Protein AF-A0A7S3QDF4-F1 (afdb_monomer_lite)

pLDDT: mean 94.8, std 2.73, range [79.94, 98.0]

Foldseek 3Di:
DCQQLVLDDQVQWAAAVVQRQQTGNCSCQQPVLDQPQDPPQCDVSSVGSVCNCVDPLQDFAAAVVLRQLTGRCSCQQPVLAQPQGPPQQDVSSVGSVPSDDPVQWAAAVVGRVDTDNCSPSRPPNHGDPD

Secondary structure (DSSP, 8-state):
-TTGGGT--GGG-EEETTEEEEEES-GGGTTSSS---STTTTSGGGTTGGGGGGSGGG--EEETTEEEEEES-GGGTTSSS---STTTSSGGGTTGGGT--GGG-EEETTEEEEEES-GGGTTSSS----

Sequence (130 aa):
CSWDGGDCKESDRKPVDGYPSCIVHYPEFIGDFICNDWPPYNTEACSWDGGDCKDFYRKPVPVDGYPDCIVHYPEYIGDNFCDDYPPYNTEACSWDGGDCKESDRKPVDGYPSCMVHHPEVIGDNFCHDY

Structure (mmCIF, N/CA/C/O backbone):
data_AF-A0A7S3QDF4-F1
#
_entry.id   AF-A0A7S3QDF4-F1
#
loop_
_atom_site.group_PDB
_atom_site.id
_atom_site.type_symbol
_atom_site.label_atom_id
_atom_site.label_alt_id
_atom_site.label_comp_id
_atom_site.label_asym_id
_atom_site.label_entity_id
_atom_site.label_seq_id
_atom_site.pdbx_PDB_ins_code
_atom_site.Cartn_x
_atom_site.Cartn_y
_atom_site.Cartn_z
_atom_site.occupancy
_atom_site.B_iso_or_equiv
_atom_site.auth_seq_id
_atom_site.auth_comp_id
_atom_site.auth_asym_id
_atom_site.auth_atom_id
_atom_site.pdbx_PDB_model_num
ATOM 1 N N . CYS A 1 1 ? 0.136 13.981 3.082 1.00 92.19 1 CYS A N 1
ATOM 2 C CA . CYS A 1 1 ? 0.639 15.264 3.613 1.00 92.19 1 CYS A CA 1
ATOM 3 C C . CYS A 1 1 ? 1.858 15.719 2.814 1.00 92.19 1 CYS A C 1
ATOM 5 O O . CYS A 1 1 ? 2.968 15.421 3.209 1.00 92.19 1 CYS A O 1
ATOM 7 N N . SER A 1 2 ? 1.675 16.373 1.658 1.00 92.50 2 SER A N 1
ATOM 8 C CA . SER A 1 2 ? 2.787 16.704 0.734 1.00 92.50 2 SER A CA 1
ATOM 9 C C . SER A 1 2 ? 3.656 15.506 0.330 1.00 92.50 2 SER A C 1
ATOM 11 O O . SER A 1 2 ? 4.873 15.629 0.313 1.00 92.50 2 SER A O 1
ATOM 13 N N . TRP A 1 3 ? 3.019 14.381 -0.022 1.00 93.25 3 TRP A N 1
ATOM 14 C CA . TRP A 1 3 ? 3.706 13.127 -0.369 1.00 93.25 3 TRP A CA 1
ATOM 15 C C . TRP A 1 3 ? 4.599 12.643 0.771 1.00 93.25 3 TRP A C 1
ATOM 17 O O . TRP A 1 3 ? 5.820 12.728 0.698 1.00 93.25 3 TRP A O 1
ATOM 27 N N . ASP A 1 4 ? 3.940 12.222 1.848 1.00 94.50 4 ASP A N 1
ATOM 28 C CA . ASP A 1 4 ? 4.614 11.747 3.052 1.00 94.50 4 ASP A CA 1
ATOM 29 C C . ASP A 1 4 ? 5.642 12.731 3.646 1.00 94.50 4 ASP A C 1
ATOM 31 O O . ASP A 1 4 ? 6.841 12.498 3.677 1.00 94.50 4 ASP A O 1
ATOM 35 N N . GLY A 1 5 ? 5.208 13.950 3.968 1.00 94.75 5 GLY A N 1
ATOM 36 C CA . GLY A 1 5 ? 6.099 14.994 4.482 1.00 94.75 5 GLY A CA 1
ATOM 37 C C . GLY A 1 5 ? 7.138 15.505 3.474 1.00 94.75 5 GLY A C 1
ATOM 38 O O . GLY A 1 5 ? 7.865 16.447 3.789 1.00 94.75 5 GLY A O 1
ATOM 39 N N . GLY A 1 6 ? 7.146 14.974 2.248 1.00 94.50 6 GLY A N 1
ATOM 40 C CA . GLY A 1 6 ? 8.148 15.213 1.214 1.00 94.50 6 GLY A CA 1
ATOM 41 C C . GLY A 1 6 ? 9.083 14.024 0.974 1.00 94.50 6 GLY A C 1
ATOM 42 O O . GLY A 1 6 ? 10.018 14.166 0.175 1.00 94.50 6 GLY A O 1
ATOM 43 N N . ASP A 1 7 ? 8.848 12.884 1.621 1.00 95.94 7 ASP A N 1
ATOM 44 C CA . ASP A 1 7 ? 9.684 11.685 1.530 1.00 95.94 7 ASP A CA 1
ATOM 45 C C . ASP A 1 7 ? 9.365 10.850 0.287 1.00 95.94 7 ASP A C 1
ATOM 47 O O . ASP A 1 7 ? 10.265 10.284 -0.335 1.00 95.94 7 ASP A O 1
ATOM 51 N N . CYS A 1 8 ? 8.121 10.895 -0.192 1.00 95.06 8 CYS A N 1
ATOM 52 C CA . CYS A 1 8 ? 7.726 10.257 -1.442 1.00 95.06 8 CYS A CA 1
ATOM 53 C C . CYS A 1 8 ? 7.883 11.206 -2.636 1.00 95.06 8 CYS A C 1
ATOM 55 O O . CYS A 1 8 ? 6.944 11.891 -3.050 1.00 95.06 8 CYS A O 1
ATOM 57 N N . LYS A 1 9 ? 9.075 11.252 -3.242 1.00 94.88 9 LYS A N 1
ATOM 58 C CA . LYS A 1 9 ? 9.285 11.971 -4.512 1.00 94.88 9 LYS A CA 1
ATOM 59 C C . LYS A 1 9 ? 9.340 11.011 -5.691 1.00 94.88 9 LYS A C 1
ATOM 61 O O . LYS A 1 9 ? 10.111 10.059 -5.688 1.00 94.88 9 LYS A O 1
ATOM 66 N N . GLU A 1 10 ? 8.630 11.340 -6.768 1.00 92.50 10 GLU A N 1
ATOM 67 C CA . GLU A 1 10 ? 8.668 10.562 -8.018 1.00 92.50 10 GLU A CA 1
ATOM 68 C C . GLU A 1 10 ? 10.098 10.384 -8.564 1.00 92.50 10 GLU A C 1
ATOM 70 O O . GLU A 1 10 ? 10.426 9.349 -9.133 1.00 92.50 10 GLU A O 1
ATOM 75 N N . SER A 1 11 ? 10.978 11.372 -8.351 1.00 94.31 11 SER A N 1
ATOM 76 C CA . SER A 1 11 ? 12.393 11.304 -8.746 1.00 94.31 11 SER A CA 1
ATOM 77 C C . SER A 1 11 ? 13.198 10.227 -8.027 1.00 94.31 11 SER A C 1
ATOM 79 O O . SER A 1 11 ? 14.269 9.856 -8.507 1.00 94.31 11 SER A O 1
ATOM 81 N N . ASP A 1 12 ? 12.720 9.779 -6.869 1.00 95.12 12 ASP A N 1
ATOM 82 C CA . ASP A 1 12 ? 13.444 8.864 -5.994 1.00 95.12 12 ASP A CA 1
ATOM 83 C C . ASP A 1 12 ? 13.109 7.405 -6.340 1.00 95.12 12 ASP A C 1
ATOM 85 O O . ASP A 1 12 ? 13.855 6.500 -5.963 1.00 95.12 12 ASP A O 1
ATOM 89 N N . ARG A 1 13 ? 12.053 7.180 -7.137 1.0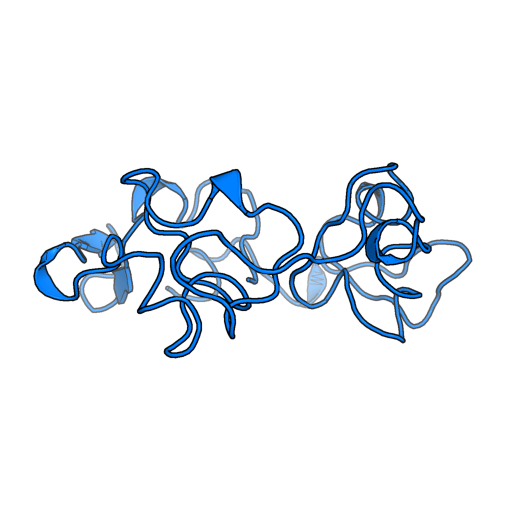0 95.50 13 ARG A N 1
ATOM 90 C CA . ARG A 1 13 ? 11.681 5.858 -7.638 1.00 95.50 13 ARG A CA 1
ATOM 91 C C . ARG A 1 13 ? 12.695 5.336 -8.648 1.00 95.50 13 ARG A C 1
ATOM 93 O O . ARG A 1 13 ? 13.201 6.070 -9.502 1.00 95.50 13 ARG A O 1
ATOM 100 N N . LYS A 1 14 ? 12.971 4.036 -8.587 1.00 96.62 14 LYS A N 1
ATOM 101 C CA . LYS A 1 14 ? 13.959 3.365 -9.437 1.00 96.62 14 LYS A CA 1
ATOM 102 C C . LYS A 1 14 ? 13.378 2.124 -10.103 1.00 96.62 14 LYS A C 1
ATOM 104 O O . LYS A 1 14 ? 12.535 1.455 -9.507 1.00 96.62 14 LYS A O 1
ATOM 109 N N . PRO A 1 15 ? 13.834 1.805 -11.329 1.00 97.06 15 PRO A N 1
ATOM 110 C CA . PRO A 1 15 ? 13.503 0.541 -11.957 1.00 97.06 15 PRO A CA 1
ATOM 111 C C . PRO A 1 15 ? 14.140 -0.618 -11.186 1.00 97.06 15 PRO A C 1
ATOM 113 O O . PRO A 1 15 ? 15.267 -0.499 -10.695 1.00 97.06 15 PRO A O 1
ATOM 116 N N . VAL A 1 16 ? 13.443 -1.747 -11.137 1.00 97.50 16 VAL A N 1
ATOM 117 C CA . VAL A 1 16 ? 13.931 -2.977 -10.505 1.00 97.50 16 VAL A CA 1
ATOM 118 C C . VAL A 1 16 ? 14.669 -3.840 -11.529 1.00 97.50 16 VAL A C 1
ATOM 120 O O . VAL A 1 16 ? 14.243 -3.961 -12.682 1.00 97.50 16 VAL A O 1
ATOM 123 N N . ASP A 1 17 ? 15.799 -4.434 -11.134 1.00 94.50 17 ASP A N 1
ATOM 124 C CA . ASP A 1 17 ? 16.548 -5.335 -12.015 1.00 94.50 17 ASP A CA 1
ATOM 125 C C . ASP A 1 17 ? 15.696 -6.564 -12.374 1.00 94.50 17 ASP A C 1
ATOM 127 O O . ASP A 1 17 ? 14.986 -7.116 -11.539 1.00 94.50 17 ASP A O 1
ATOM 131 N N . GLY A 1 18 ? 15.696 -6.957 -13.646 1.00 94.06 18 GLY A N 1
ATOM 132 C CA . GLY A 1 18 ? 14.781 -7.978 -14.173 1.00 94.06 18 GLY A CA 1
ATOM 133 C C . GLY A 1 18 ? 13.327 -7.523 -14.395 1.00 94.06 18 GLY A C 1
ATOM 134 O O . GLY A 1 18 ? 12.639 -8.139 -15.212 1.00 94.06 18 GLY A O 1
ATOM 135 N N . TYR A 1 19 ? 12.883 -6.409 -13.798 1.00 94.94 19 TYR A N 1
ATOM 136 C CA . TYR A 1 19 ? 11.541 -5.831 -13.978 1.00 94.94 19 TYR A CA 1
ATOM 137 C C . TYR A 1 19 ? 11.598 -4.328 -14.323 1.00 94.94 19 TYR A C 1
ATOM 139 O O . TYR A 1 19 ? 11.173 -3.492 -13.530 1.00 94.94 19 TYR A O 1
ATOM 147 N N . PRO A 1 20 ? 12.064 -3.923 -15.522 1.00 94.75 20 PRO A N 1
ATOM 148 C CA . PRO A 1 20 ? 12.299 -2.505 -15.833 1.00 94.75 20 PRO A CA 1
ATOM 149 C C . PRO A 1 20 ? 11.051 -1.606 -15.804 1.00 94.75 20 PRO A C 1
ATOM 151 O O . PRO A 1 20 ? 11.178 -0.385 -15.752 1.00 94.75 20 PRO A O 1
ATOM 154 N N . SER A 1 21 ? 9.854 -2.195 -15.890 1.00 96.12 21 SER 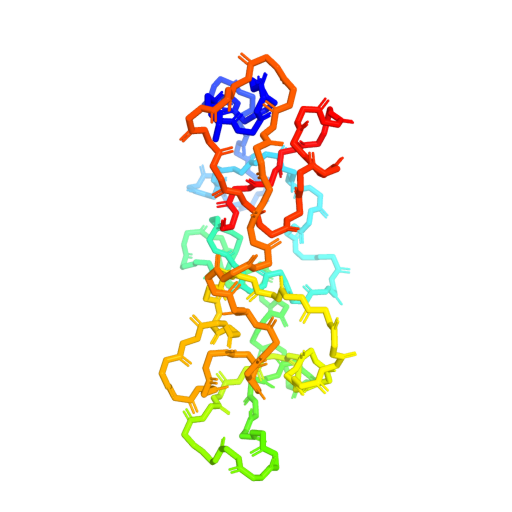A N 1
ATOM 155 C CA . SER A 1 21 ? 8.572 -1.488 -15.765 1.00 96.12 21 SER A CA 1
ATOM 156 C C . SER A 1 21 ? 8.085 -1.362 -14.319 1.00 96.12 21 SER A C 1
ATOM 158 O O . SER A 1 21 ? 7.163 -0.591 -14.069 1.00 96.12 21 SER A O 1
ATOM 160 N N . CYS A 1 22 ? 8.695 -2.087 -13.381 1.00 97.69 22 CYS A N 1
ATOM 161 C CA . CYS A 1 22 ? 8.491 -1.922 -11.951 1.00 97.69 22 CYS A CA 1
ATOM 162 C C . CYS A 1 22 ? 9.328 -0.738 -11.476 1.00 97.69 22 CYS A C 1
ATOM 164 O O . CYS A 1 22 ? 10.556 -0.815 -11.473 1.00 97.69 22 CYS A O 1
ATOM 166 N N . ILE A 1 23 ? 8.669 0.368 -11.138 1.00 97.12 23 ILE A N 1
ATOM 167 C CA . ILE A 1 23 ? 9.311 1.616 -10.721 1.00 97.12 23 ILE A CA 1
ATOM 168 C C . ILE A 1 23 ? 8.810 1.934 -9.314 1.00 97.12 23 ILE A C 1
ATOM 170 O O . ILE A 1 23 ? 7.650 2.302 -9.143 1.00 97.12 23 ILE A O 1
ATOM 174 N N . VAL A 1 24 ? 9.674 1.750 -8.316 1.00 96.69 24 VAL A N 1
ATOM 175 C CA . VAL A 1 24 ? 9.310 1.778 -6.888 1.00 96.69 24 VAL A CA 1
ATOM 176 C C . VAL A 1 24 ? 10.336 2.561 -6.070 1.00 96.69 24 VAL A C 1
ATOM 178 O O . VAL A 1 24 ? 11.445 2.807 -6.548 1.00 96.69 24 VAL A O 1
ATOM 181 N N . HIS A 1 25 ? 9.987 2.958 -4.845 1.00 96.94 25 HIS A N 1
ATOM 182 C CA . HIS A 1 25 ? 10.914 3.656 -3.945 1.00 96.94 25 HIS A CA 1
ATOM 183 C C . HIS A 1 25 ? 12.014 2.735 -3.398 1.00 96.94 25 HIS A C 1
ATOM 185 O O . HIS A 1 25 ? 13.170 3.155 -3.330 1.00 96.94 25 HIS A O 1
ATOM 191 N N . TYR A 1 26 ? 11.672 1.478 -3.105 1.00 96.62 26 TYR A N 1
ATOM 192 C CA . TYR A 1 26 ? 12.572 0.486 -2.510 1.00 96.62 26 TYR A CA 1
ATOM 193 C C . TYR A 1 26 ? 12.675 -0.773 -3.387 1.00 96.62 26 TYR A C 1
ATOM 195 O O . TYR A 1 26 ? 11.968 -1.751 -3.154 1.00 96.62 26 TYR A O 1
ATOM 203 N N . PRO A 1 27 ? 13.525 -0.784 -4.436 1.00 96.62 27 PRO A N 1
ATOM 204 C CA . PRO A 1 27 ? 13.712 -1.958 -5.297 1.00 96.62 27 PRO A CA 1
ATOM 205 C C . PRO A 1 27 ? 14.034 -3.257 -4.550 1.00 96.62 27 PRO A C 1
ATOM 207 O O . PRO A 1 27 ? 13.751 -4.335 -5.061 1.00 96.62 27 PRO A O 1
ATOM 210 N N . GLU A 1 28 ? 14.638 -3.151 -3.369 1.00 96.44 28 GLU A N 1
ATOM 211 C CA . GLU A 1 28 ? 14.987 -4.258 -2.483 1.00 96.44 28 GLU A CA 1
ATOM 212 C C . GLU A 1 28 ? 13.793 -5.020 -1.902 1.00 96.44 28 GLU A C 1
ATOM 214 O O . GLU A 1 28 ? 14.009 -6.132 -1.434 1.00 96.44 28 GLU A O 1
ATOM 219 N N . PHE A 1 29 ? 12.580 -4.461 -1.935 1.00 96.81 29 PHE A N 1
ATOM 220 C CA . PHE A 1 29 ? 11.372 -5.151 -1.464 1.00 96.81 29 PHE A CA 1
ATOM 221 C C . PHE A 1 29 ? 10.821 -6.129 -2.506 1.00 96.81 29 PHE A C 1
ATOM 223 O O . PHE A 1 29 ? 10.102 -7.050 -2.164 1.00 96.81 29 PHE A O 1
ATOM 230 N N . ILE A 1 30 ? 11.204 -5.990 -3.780 1.00 97.56 30 ILE A N 1
ATOM 231 C CA . ILE A 1 30 ? 10.740 -6.907 -4.824 1.00 97.56 30 ILE A CA 1
ATOM 232 C C . ILE A 1 30 ? 11.507 -8.230 -4.761 1.00 97.56 30 ILE A C 1
ATOM 234 O O . ILE A 1 30 ? 12.707 -8.270 -5.057 1.00 97.56 30 ILE A O 1
ATOM 238 N N . GLY A 1 31 ? 10.800 -9.334 -4.509 1.00 96.25 31 GLY A N 1
ATOM 239 C CA . GLY A 1 31 ? 11.413 -10.665 -4.464 1.00 96.25 31 GLY A CA 1
ATOM 240 C C . GLY A 1 31 ? 12.188 -10.927 -3.168 1.00 96.25 31 GLY A C 1
ATOM 241 O O . GLY A 1 31 ? 13.169 -11.681 -3.184 1.00 96.25 31 GLY A O 1
ATOM 242 N N . ASP A 1 32 ? 11.813 -10.265 -2.074 1.00 96.50 32 ASP A N 1
ATOM 243 C CA . ASP A 1 32 ? 12.444 -10.365 -0.757 1.00 96.50 32 ASP A CA 1
ATOM 244 C C . ASP A 1 32 ? 11.859 -11.486 0.123 1.00 96.50 32 ASP A C 1
ATOM 246 O O . ASP A 1 32 ? 12.259 -11.659 1.280 1.00 96.50 32 ASP A O 1
ATOM 250 N N . PHE A 1 33 ? 10.975 -12.310 -0.444 1.00 95.00 33 PHE A N 1
ATOM 251 C CA . PHE A 1 33 ? 10.181 -13.314 0.252 1.00 95.00 33 PHE A CA 1
ATOM 252 C C . PHE A 1 33 ? 9.237 -12.712 1.290 1.00 95.00 33 PHE A C 1
ATOM 254 O O . PHE A 1 33 ? 8.889 -13.397 2.247 1.00 95.00 33 PHE A O 1
ATOM 261 N N . ILE A 1 34 ? 8.808 -11.471 1.152 1.00 94.88 34 ILE A N 1
ATOM 262 C CA . ILE A 1 34 ? 7.688 -10.876 1.877 1.00 94.88 34 ILE A CA 1
ATOM 263 C C . ILE A 1 34 ? 6.676 -1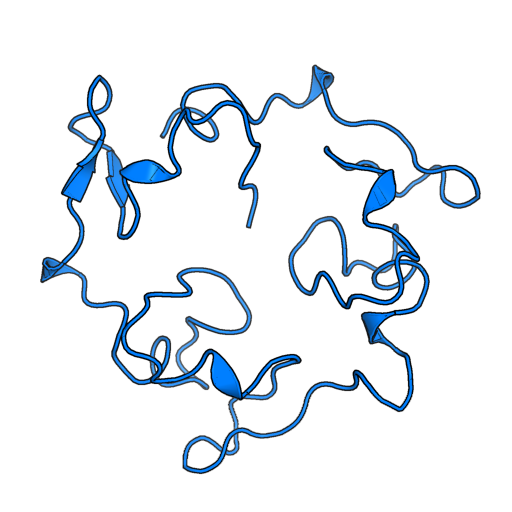0.487 0.809 1.00 94.88 34 ILE A C 1
ATOM 265 O O . ILE A 1 34 ? 7.050 -10.180 -0.304 1.00 94.88 34 ILE A O 1
ATOM 269 N N . CYS A 1 35 ? 5.381 -10.603 1.093 1.00 96.12 35 CYS A N 1
ATOM 270 C CA . CYS A 1 35 ? 4.391 -10.058 0.172 1.00 96.12 35 CYS A CA 1
ATOM 271 C C . CYS A 1 35 ? 4.119 -8.604 0.562 1.00 96.12 35 CYS A C 1
ATOM 273 O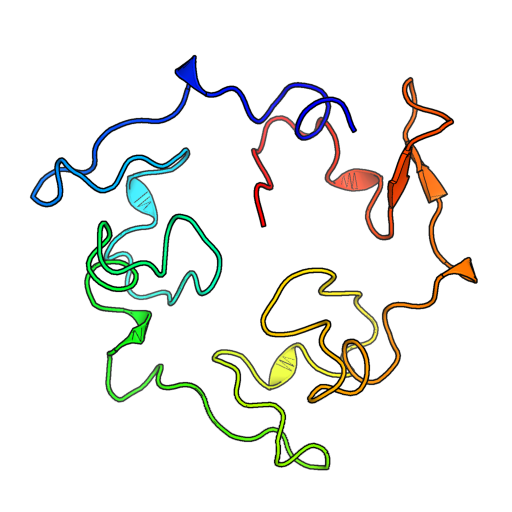 O . CYS A 1 35 ? 3.455 -8.356 1.565 1.00 96.12 35 CYS A O 1
ATOM 275 N N . ASN A 1 36 ? 4.650 -7.663 -0.205 1.00 95.31 36 ASN A N 1
ATOM 276 C CA . ASN A 1 36 ? 4.415 -6.230 -0.107 1.00 95.31 36 ASN A CA 1
ATOM 277 C C . ASN A 1 36 ? 3.144 -5.901 -0.895 1.00 95.31 36 ASN A C 1
ATOM 279 O O . ASN A 1 36 ? 3.200 -5.503 -2.059 1.00 95.31 36 ASN A O 1
ATOM 283 N N . ASP A 1 37 ? 1.979 -6.163 -0.301 1.00 94.06 37 ASP A N 1
ATOM 284 C CA . ASP A 1 37 ? 0.696 -6.272 -1.002 1.00 94.06 37 ASP A CA 1
ATOM 285 C C . ASP A 1 37 ? 0.040 -4.951 -1.432 1.00 94.06 37 ASP A C 1
ATOM 287 O O . ASP A 1 37 ? -1.056 -4.970 -2.002 1.00 94.06 37 ASP A O 1
ATOM 291 N N . TRP A 1 38 ? 0.736 -3.831 -1.264 1.00 93.00 38 TRP A N 1
ATOM 292 C CA . TRP A 1 38 ? 0.310 -2.504 -1.691 1.00 93.00 38 TRP A CA 1
ATOM 293 C C . TRP A 1 38 ? 0.933 -2.089 -3.041 1.00 93.00 38 TRP A C 1
ATOM 295 O O . TRP A 1 38 ? 2.006 -2.559 -3.442 1.00 93.00 38 TRP A O 1
ATOM 305 N N . PRO A 1 39 ? 0.277 -1.197 -3.807 1.00 91.69 39 PRO A N 1
ATOM 306 C CA . PRO A 1 39 ? 0.901 -0.547 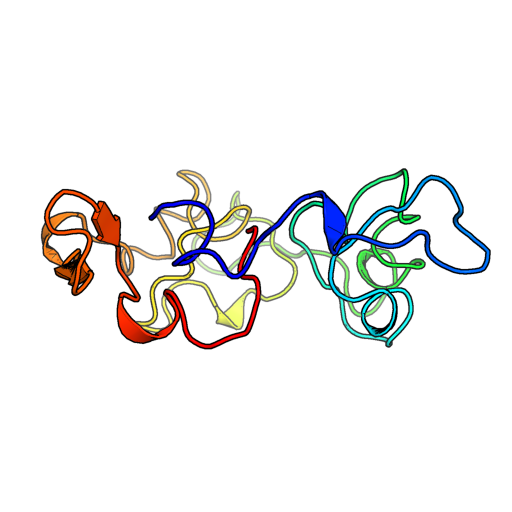-4.955 1.00 91.69 39 PRO A CA 1
ATOM 307 C C . PRO A 1 39 ? 2.077 0.345 -4.522 1.00 91.69 39 PRO A C 1
ATOM 309 O O . PRO A 1 39 ? 1.998 0.962 -3.471 1.00 91.69 39 PRO A O 1
ATOM 312 N N . PRO A 1 40 ? 3.128 0.503 -5.346 1.00 92.94 40 PRO A N 1
ATOM 313 C CA . PRO A 1 40 ? 3.334 -0.117 -6.658 1.00 92.94 40 PRO A CA 1
ATOM 314 C C . PRO A 1 40 ? 3.886 -1.559 -6.627 1.00 92.94 40 PRO A C 1
ATOM 316 O O . PRO A 1 40 ? 3.966 -2.180 -7.691 1.00 92.94 40 PRO A O 1
ATOM 319 N N . TYR A 1 41 ? 4.241 -2.098 -5.459 1.00 95.75 41 TYR A N 1
ATOM 320 C CA . TYR A 1 41 ? 4.978 -3.359 -5.287 1.00 95.75 41 TYR A CA 1
ATOM 321 C C . TYR A 1 41 ? 4.187 -4.596 -5.742 1.00 95.75 41 TYR A C 1
ATOM 323 O O . TYR A 1 41 ? 4.653 -5.370 -6.583 1.00 95.75 41 TYR A O 1
ATOM 331 N N . ASN A 1 42 ? 2.931 -4.738 -5.317 1.00 95.38 42 ASN A N 1
ATOM 332 C CA . ASN A 1 42 ? 2.072 -5.857 -5.721 1.00 95.38 42 ASN A CA 1
ATOM 333 C C . ASN A 1 42 ? 1.246 -5.556 -6.979 1.00 95.38 42 ASN A C 1
ATOM 335 O O . ASN A 1 42 ? 0.017 -5.626 -7.002 1.00 95.38 42 ASN A O 1
ATOM 339 N N . THR A 1 43 ? 1.932 -5.201 -8.063 1.00 95.75 43 THR A N 1
ATOM 340 C CA . THR A 1 43 ? 1.313 -4.955 -9.372 1.00 95.75 43 THR A CA 1
ATOM 341 C C . THR A 1 43 ? 1.879 -5.887 -10.437 1.00 95.75 43 THR A C 1
ATOM 343 O O . THR A 1 43 ? 2.958 -6.459 -10.281 1.00 95.75 43 THR A O 1
ATOM 346 N N . GLU A 1 44 ? 1.188 -6.027 -11.572 1.00 96.94 44 GLU A N 1
ATOM 347 C CA . GLU A 1 44 ? 1.693 -6.825 -12.698 1.00 96.94 44 GLU A CA 1
ATOM 348 C C . GLU A 1 44 ? 3.058 -6.329 -13.205 1.00 96.94 44 GLU A C 1
ATOM 350 O O . GLU A 1 44 ? 3.915 -7.146 -13.538 1.00 96.94 44 GLU A O 1
ATOM 355 N N . ALA A 1 45 ? 3.295 -5.011 -13.203 1.00 97.50 45 ALA A N 1
ATOM 356 C CA . ALA A 1 45 ? 4.573 -4.422 -13.608 1.00 97.50 45 ALA A CA 1
ATOM 357 C C . ALA A 1 45 ? 5.742 -4.882 -12.721 1.00 97.50 45 ALA A C 1
ATOM 359 O O . ALA A 1 45 ? 6.855 -5.064 -13.213 1.00 97.50 45 ALA A O 1
ATOM 360 N N . CYS A 1 46 ? 5.457 -5.121 -11.441 1.00 97.56 46 CYS A N 1
ATOM 361 C CA . CYS A 1 46 ? 6.373 -5.653 -10.437 1.00 97.56 46 CYS A CA 1
ATOM 362 C C . CYS A 1 46 ? 6.258 -7.171 -10.260 1.00 97.56 46 CYS A C 1
ATOM 364 O O . CYS A 1 46 ? 6.770 -7.730 -9.297 1.00 97.56 46 CYS A O 1
ATOM 366 N N . SER A 1 47 ? 5.608 -7.861 -11.203 1.00 97.00 47 SER A N 1
ATOM 367 C CA . SER A 1 47 ? 5.381 -9.308 -11.168 1.00 97.00 47 SER A CA 1
ATOM 368 C C . SER A 1 47 ? 4.726 -9.810 -9.879 1.00 97.00 47 SER A C 1
ATOM 370 O O . SER A 1 47 ? 4.929 -10.966 -9.512 1.00 97.00 47 SER A O 1
ATOM 372 N N . TRP A 1 48 ? 3.855 -8.994 -9.273 1.00 96.44 48 TRP A N 1
ATOM 373 C CA . TRP A 1 48 ? 3.181 -9.289 -8.003 1.00 96.44 48 TRP A CA 1
ATOM 374 C C . TRP A 1 48 ? 4.209 -9.499 -6.898 1.00 96.44 48 TRP A C 1
ATOM 376 O O . TRP A 1 48 ? 4.331 -10.593 -6.343 1.00 96.44 48 TRP A O 1
ATOM 386 N N . ASP A 1 49 ? 4.994 -8.444 -6.693 1.00 96.94 49 ASP A N 1
ATOM 387 C CA . ASP A 1 49 ? 6.101 -8.388 -5.755 1.00 96.94 49 ASP A CA 1
ATOM 388 C C . ASP A 1 49 ? 7.186 -9.446 -6.003 1.00 96.94 49 ASP A C 1
ATOM 390 O O . ASP A 1 49 ? 7.478 -10.305 -5.181 1.00 96.94 49 ASP A O 1
ATOM 394 N N . GLY A 1 50 ? 7.692 -9.506 -7.238 1.00 96.69 50 GLY A N 1
ATOM 395 C CA . GLY A 1 50 ? 8.681 -10.517 -7.633 1.00 96.69 50 GLY A CA 1
ATOM 396 C C . GLY A 1 50 ? 8.145 -11.956 -7.606 1.00 96.69 50 GLY A C 1
ATOM 397 O O . GLY A 1 50 ? 8.905 -12.900 -7.824 1.00 96.69 50 GLY A O 1
ATOM 398 N N . GLY A 1 51 ? 6.836 -12.125 -7.402 1.00 96.00 51 GLY A N 1
ATOM 399 C CA . GLY A 1 51 ? 6.156 -13.400 -7.221 1.00 96.00 51 GLY A CA 1
ATOM 400 C C . GLY A 1 51 ? 5.840 -13.739 -5.763 1.00 96.00 51 GLY A C 1
ATOM 401 O O . GLY A 1 51 ? 5.141 -14.730 -5.541 1.00 96.00 51 GLY A O 1
ATOM 402 N N . ASP A 1 52 ? 6.272 -12.940 -4.789 1.00 96.38 52 ASP A N 1
ATOM 403 C CA . ASP A 1 52 ? 6.119 -13.249 -3.365 1.00 96.38 52 ASP A CA 1
ATOM 404 C C . ASP A 1 52 ? 4.657 -13.233 -2.914 1.00 96.38 52 ASP A C 1
ATOM 406 O O . ASP A 1 52 ? 4.229 -14.122 -2.177 1.00 96.38 52 ASP A O 1
ATOM 410 N N . CYS A 1 53 ? 3.835 -12.340 -3.472 1.00 95.81 53 CYS A N 1
ATOM 411 C CA . CYS A 1 53 ? 2.384 -12.326 -3.250 1.00 95.81 53 CYS A CA 1
ATOM 412 C C . CYS A 1 53 ? 1.624 -13.433 -4.002 1.00 95.81 53 CYS A C 1
ATOM 414 O O . CYS A 1 53 ? 0.422 -13.635 -3.815 1.00 95.81 53 CYS A O 1
ATOM 416 N N . LYS A 1 54 ? 2.297 -14.182 -4.878 1.00 93.88 54 LYS A N 1
ATOM 417 C CA . LYS A 1 54 ? 1.727 -15.354 -5.562 1.00 93.88 54 LYS A CA 1
ATOM 418 C C . LYS A 1 54 ? 2.206 -16.677 -4.983 1.00 93.88 54 LYS A C 1
ATOM 420 O O . LYS A 1 54 ? 1.661 -17.722 -5.366 1.00 93.88 54 LYS A O 1
ATOM 425 N N . ASP A 1 55 ? 3.191 -16.644 -4.088 1.00 90.62 55 ASP A N 1
ATOM 426 C CA . ASP A 1 55 ? 3.714 -17.833 -3.435 1.00 90.62 55 ASP A CA 1
ATOM 427 C C . ASP A 1 55 ? 2.587 -18.574 -2.704 1.00 90.62 55 ASP A C 1
ATOM 429 O O . ASP A 1 55 ? 1.673 -17.981 -2.133 1.00 90.62 55 ASP A O 1
ATOM 433 N N . PHE A 1 56 ? 2.635 -19.905 -2.731 1.00 83.19 56 PHE A N 1
ATOM 434 C CA . PHE A 1 56 ? 1.624 -20.767 -2.129 1.00 83.19 56 PHE A CA 1
ATOM 435 C C . PHE A 1 56 ? 1.413 -20.468 -0.641 1.00 83.19 56 PHE A C 1
ATOM 437 O O . PHE A 1 56 ? 0.284 -20.564 -0.166 1.00 83.19 56 PHE A O 1
ATOM 444 N N . TYR A 1 57 ? 2.478 -20.083 0.064 1.00 85.62 57 TYR A N 1
ATOM 445 C CA . TYR A 1 57 ? 2.448 -19.767 1.491 1.00 85.62 57 TYR A CA 1
ATOM 446 C C . TYR A 1 57 ? 1.981 -18.341 1.810 1.00 85.62 57 TYR A C 1
ATOM 448 O O . TYR A 1 57 ? 1.714 -18.060 2.972 1.00 85.62 57 TYR A O 1
ATOM 456 N N . ARG A 1 58 ? 1.870 -17.462 0.806 1.00 89.12 58 ARG A N 1
ATOM 457 C CA . ARG A 1 58 ? 1.516 -16.040 0.957 1.00 89.12 58 ARG A CA 1
ATOM 458 C C . ARG A 1 58 ? 0.326 -15.642 0.097 1.00 89.12 58 ARG A C 1
ATOM 460 O O . ARG A 1 58 ? 0.215 -14.501 -0.327 1.00 89.12 58 ARG A O 1
ATOM 467 N N . LYS A 1 59 ? -0.570 -16.582 -0.198 1.00 91.88 59 LYS A N 1
ATOM 468 C CA . LYS A 1 59 ? -1.828 -16.256 -0.878 1.00 91.88 59 LYS A CA 1
ATOM 469 C C . LYS A 1 59 ? -2.750 -15.512 0.077 1.00 91.88 59 LYS A C 1
ATOM 471 O O . LYS A 1 59 ? -2.774 -15.869 1.253 1.00 91.88 59 LYS A O 1
ATOM 476 N N . PRO A 1 60 ? -3.553 -14.564 -0.423 1.00 94.62 60 PRO A N 1
ATOM 477 C CA . PRO A 1 60 ? -4.501 -13.893 0.430 1.00 94.62 60 PRO A CA 1
ATOM 478 C C . PRO A 1 60 ? -5.614 -14.871 0.824 1.00 94.62 60 PRO A C 1
ATOM 480 O O . PRO A 1 60 ? -6.012 -15.741 0.037 1.00 94.62 60 PRO A O 1
ATOM 483 N N . VAL A 1 61 ? -6.091 -14.753 2.057 1.00 95.19 61 VAL A N 1
ATOM 484 C CA . VAL A 1 61 ? -7.078 -15.656 2.659 1.00 95.19 61 VAL A CA 1
ATOM 485 C C . VAL A 1 61 ? -8.238 -14.858 3.254 1.00 95.19 61 VAL A C 1
ATOM 487 O O . VAL A 1 61 ? -8.061 -13.686 3.588 1.00 95.19 61 VAL A O 1
ATOM 490 N N . PRO A 1 62 ? -9.433 -15.464 3.380 1.00 96.81 62 PRO A N 1
ATOM 491 C CA . PRO A 1 62 ? -10.531 -14.840 4.101 1.00 96.81 62 PRO A CA 1
ATOM 492 C C . PRO A 1 62 ? -10.195 -14.668 5.581 1.00 96.81 62 PRO A C 1
ATOM 494 O O . PRO A 1 62 ? -9.663 -15.586 6.212 1.00 96.81 62 PRO A O 1
ATOM 497 N N . VAL A 1 63 ? -10.560 -13.517 6.133 1.00 97.06 63 VAL A N 1
ATOM 498 C CA . VAL A 1 63 ? -10.416 -13.218 7.560 1.00 97.06 63 VAL A CA 1
ATOM 499 C C . VAL A 1 63 ? -11.591 -13.807 8.340 1.00 97.06 63 VAL A C 1
ATOM 501 O O . VAL A 1 63 ? -12.746 -13.751 7.905 1.00 97.06 63 VAL A O 1
ATOM 504 N N . ASP A 1 64 ? -11.314 -14.399 9.504 1.00 93.94 64 ASP A N 1
ATOM 505 C CA . ASP A 1 64 ? -12.364 -14.975 10.346 1.00 93.94 64 ASP A CA 1
ATOM 506 C C . ASP A 1 64 ? -13.309 -13.870 10.848 1.00 93.94 64 ASP A C 1
ATOM 508 O O . ASP A 1 64 ? -12.874 -12.825 11.325 1.00 93.94 64 ASP A O 1
ATOM 512 N N . GLY A 1 65 ? -14.618 -14.065 10.684 1.00 93.75 65 GLY A N 1
ATOM 513 C CA . GLY A 1 65 ? -15.625 -13.023 10.932 1.00 93.75 65 GLY A CA 1
ATOM 514 C C . GLY A 1 65 ? -15.842 -12.016 9.789 1.00 93.75 65 GLY A C 1
ATOM 515 O O . GLY A 1 65 ? -16.901 -11.388 9.759 1.00 93.75 65 GLY A O 1
ATOM 516 N N . TYR A 1 66 ? -14.937 -11.937 8.806 1.00 94.69 66 TYR A N 1
ATOM 517 C CA . TYR A 1 66 ? -15.036 -11.066 7.625 1.00 94.69 66 TYR A CA 1
ATOM 518 C C . TYR A 1 66 ? -14.746 -11.860 6.335 1.00 94.69 66 TYR A C 1
ATOM 520 O O . TYR A 1 66 ? -13.707 -11.681 5.706 1.00 94.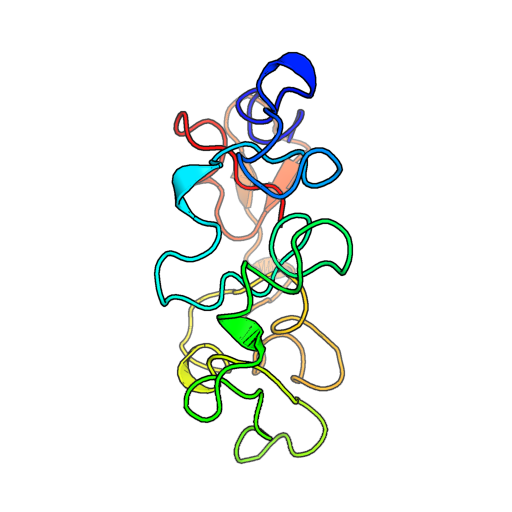69 66 TYR A O 1
ATOM 528 N N . PRO A 1 67 ? -15.642 -12.765 5.901 1.00 94.44 67 PRO A N 1
ATOM 529 C CA . PRO A 1 67 ? -15.350 -13.715 4.821 1.00 94.44 67 PRO A CA 1
ATOM 530 C C . PRO A 1 67 ? -15.101 -13.069 3.449 1.00 94.44 67 PRO A C 1
ATOM 532 O O . PRO A 1 67 ? -14.477 -13.698 2.596 1.00 94.44 67 PRO A O 1
ATOM 535 N N . ASP A 1 68 ? -15.584 -11.842 3.237 1.00 96.50 68 ASP A N 1
ATOM 536 C CA . ASP A 1 68 ? -15.348 -11.066 2.014 1.00 96.50 68 ASP A CA 1
ATOM 537 C C . ASP A 1 68 ? -14.039 -10.251 2.076 1.00 96.50 68 ASP A C 1
ATOM 539 O O . ASP A 1 68 ? -13.574 -9.748 1.053 1.00 96.50 68 ASP A O 1
ATOM 543 N N . CYS A 1 69 ? -13.421 -10.141 3.257 1.00 97.75 69 CYS A N 1
ATOM 544 C CA . CYS A 1 69 ? -12.098 -9.560 3.450 1.00 97.75 69 CYS A CA 1
ATOM 545 C C . CYS A 1 69 ? -11.036 -10.596 3.081 1.00 97.75 69 CYS A C 1
ATOM 547 O O . CYS A 1 69 ? -10.779 -11.527 3.843 1.00 97.75 69 CYS A O 1
ATOM 549 N N . ILE A 1 70 ? -10.450 -10.458 1.892 1.00 97.06 70 ILE A N 1
ATOM 550 C CA . ILE A 1 70 ? -9.425 -11.367 1.372 1.00 97.06 70 ILE A CA 1
ATOM 551 C C . ILE A 1 70 ? -8.087 -10.622 1.339 1.00 97.06 70 ILE A C 1
ATOM 553 O O . ILE A 1 70 ? -7.869 -9.799 0.451 1.00 97.06 70 ILE A O 1
ATOM 557 N N . VAL A 1 71 ? -7.201 -10.909 2.296 1.00 96.56 71 VAL A N 1
ATOM 558 C CA . VAL A 1 71 ? -5.939 -10.168 2.515 1.00 96.56 71 VAL A CA 1
ATOM 559 C C . VAL A 1 71 ? -4.754 -11.109 2.720 1.00 96.56 71 VAL A C 1
ATOM 561 O O . VAL A 1 71 ? -4.951 -12.287 3.030 1.00 96.56 71 VAL A O 1
ATOM 564 N N . HIS A 1 72 ? -3.527 -10.614 2.532 1.00 95.94 72 HIS A N 1
ATOM 565 C CA . HIS A 1 72 ? -2.305 -11.411 2.700 1.00 95.94 72 HIS A CA 1
ATOM 566 C C . HIS A 1 72 ? -1.924 -11.630 4.168 1.00 95.94 72 HIS A C 1
ATOM 568 O O . HIS A 1 72 ? -1.445 -12.718 4.492 1.00 95.94 72 HIS A O 1
ATOM 574 N N . TYR A 1 73 ? -2.209 -10.656 5.038 1.00 95.31 73 TYR A N 1
ATOM 575 C CA . TYR A 1 73 ? -1.933 -10.710 6.478 1.00 95.31 73 TYR A CA 1
ATOM 576 C C . TYR A 1 73 ? -3.221 -10.540 7.303 1.00 95.31 73 TYR A C 1
ATOM 578 O O . TYR A 1 73 ? -3.515 -9.450 7.787 1.00 95.31 73 TYR A O 1
ATOM 586 N N . PRO A 1 74 ? -4.045 -11.593 7.465 1.00 96.00 74 PRO A N 1
ATOM 587 C CA . PRO A 1 74 ? -5.281 -11.530 8.255 1.00 96.00 74 PRO A CA 1
ATOM 588 C C . PRO A 1 74 ? -5.103 -10.994 9.675 1.00 96.00 74 PRO A C 1
ATOM 590 O O . PRO A 1 74 ? -6.056 -10.486 10.254 1.00 96.00 74 PRO A O 1
ATOM 593 N N . GLU A 1 75 ? -3.906 -11.151 10.235 1.00 96.00 75 GLU A N 1
ATOM 594 C CA . GLU A 1 75 ? -3.517 -10.665 11.553 1.00 96.00 75 GLU A CA 1
ATOM 595 C C . GLU A 1 75 ? -3.536 -9.143 11.707 1.00 96.00 75 GLU A C 1
ATOM 597 O O . GLU A 1 75 ? -3.531 -8.701 12.849 1.00 96.00 75 GLU A O 1
ATOM 602 N N . TYR A 1 76 ? -3.569 -8.375 10.613 1.00 96.56 76 TYR A N 1
ATOM 603 C CA . TYR A 1 76 ? -3.679 -6.911 10.656 1.00 96.56 76 TYR A CA 1
ATOM 604 C C . TYR A 1 76 ? -5.123 -6.462 10.907 1.00 96.56 76 TYR A C 1
ATOM 606 O O . TYR A 1 76 ? -5.363 -5.438 11.521 1.00 96.56 76 TYR A O 1
ATOM 614 N N . ILE A 1 77 ? -6.114 -7.283 10.543 1.00 98.00 77 ILE A N 1
ATOM 615 C CA . ILE A 1 77 ? -7.518 -6.909 10.724 1.00 98.00 77 ILE A CA 1
ATOM 616 C C . ILE A 1 77 ? -7.943 -7.016 12.189 1.00 98.00 77 ILE A C 1
ATOM 618 O O . ILE A 1 77 ? -8.040 -8.120 12.741 1.00 98.00 77 ILE A O 1
ATOM 622 N N . GLY A 1 78 ? -8.341 -5.889 12.783 1.00 96.75 78 GLY A N 1
ATOM 623 C CA . GLY A 1 78 ? -8.865 -5.861 14.151 1.00 96.75 78 GLY A CA 1
ATOM 624 C C . GLY A 1 78 ? -7.772 -5.959 15.221 1.00 96.75 78 GLY A C 1
ATOM 625 O O . GLY A 1 78 ? -8.027 -6.481 16.316 1.00 96.75 78 GLY A O 1
ATOM 626 N N . ASP A 1 79 ? -6.547 -5.545 14.901 1.00 97.00 79 ASP A N 1
ATOM 627 C CA . ASP A 1 79 ? -5.377 -5.640 15.771 1.00 97.00 79 ASP A CA 1
ATOM 628 C C . ASP A 1 79 ? -5.188 -4.411 16.695 1.00 97.00 79 ASP A C 1
ATOM 630 O O . ASP A 1 79 ? -4.346 -4.429 17.602 1.00 97.00 79 ASP A O 1
ATOM 634 N N . ASN A 1 80 ? -6.082 -3.419 16.609 1.00 94.81 80 ASN A N 1
ATOM 635 C CA . ASN A 1 80 ? -6.056 -2.098 17.259 1.00 94.81 80 ASN A CA 1
ATOM 636 C C . ASN A 1 80 ? -5.002 -1.126 16.706 1.00 94.81 80 ASN A C 1
ATOM 638 O O . ASN A 1 80 ? -4.764 -0.072 17.314 1.00 94.81 80 ASN A O 1
ATOM 642 N N . PHE A 1 81 ? -4.367 -1.465 15.595 1.00 95.12 81 PHE A N 1
ATOM 643 C CA . PHE A 1 81 ? -3.645 -0.557 14.725 1.00 95.12 81 PHE A CA 1
ATOM 644 C C . PHE A 1 81 ? -4.557 -0.182 13.550 1.00 95.12 81 PHE A C 1
ATOM 646 O O . PHE A 1 81 ? -5.564 -0.832 13.336 1.00 95.12 81 PHE A O 1
ATOM 653 N N . CYS A 1 82 ? -4.301 0.941 12.878 1.00 96.31 82 CYS A N 1
ATOM 654 C CA . CYS A 1 82 ? -5.121 1.334 11.735 1.00 96.31 82 CYS A CA 1
ATOM 655 C C . CYS A 1 82 ? -4.319 1.156 10.448 1.00 96.31 82 CYS A C 1
ATOM 657 O O . CYS A 1 82 ? -3.561 2.036 10.039 1.00 96.31 82 CYS A O 1
ATOM 659 N N . ASP A 1 83 ? -4.526 0.030 9.781 1.00 95.75 83 ASP A N 1
ATOM 660 C CA . ASP A 1 83 ? -3.974 -0.283 8.470 1.00 95.75 83 ASP A CA 1
ATOM 661 C C . ASP A 1 83 ? -4.770 0.432 7.376 1.00 95.75 83 ASP A C 1
ATOM 663 O O . ASP A 1 83 ? -5.524 -0.173 6.616 1.00 95.75 83 ASP A O 1
ATOM 667 N N . ASP A 1 84 ? -4.620 1.760 7.297 1.00 93.31 84 ASP A N 1
ATOM 668 C CA . ASP A 1 84 ? -5.467 2.668 6.512 1.00 93.31 84 ASP A CA 1
ATOM 669 C C . ASP A 1 84 ? -5.361 2.567 4.977 1.00 93.31 84 ASP A C 1
ATOM 671 O O . ASP A 1 84 ? -5.912 3.414 4.264 1.00 93.31 84 ASP A O 1
ATOM 675 N N . TYR A 1 85 ? -4.769 1.491 4.468 1.00 92.50 85 TYR A N 1
ATOM 676 C CA . TYR A 1 85 ? -4.517 1.221 3.059 1.00 92.50 85 TYR A CA 1
ATOM 677 C C . TYR A 1 85 ? -5.237 -0.046 2.562 1.00 92.50 85 TYR A C 1
ATOM 679 O O . TYR A 1 85 ? -5.564 -0.957 3.330 1.00 92.50 85 TYR A O 1
ATOM 687 N N . PRO A 1 86 ? -5.536 -0.142 1.252 1.00 92.19 86 PRO A N 1
ATOM 688 C CA . PRO A 1 86 ? -6.025 -1.381 0.663 1.00 92.19 86 PRO A CA 1
ATOM 689 C C . PRO A 1 86 ? -4.959 -2.489 0.723 1.00 92.19 86 PRO A C 1
ATOM 691 O O . PRO A 1 86 ? -3.791 -2.204 0.473 1.00 92.19 86 PRO A O 1
ATOM 694 N N . PRO A 1 87 ? -5.351 -3.760 0.923 1.00 93.69 87 PRO A N 1
ATOM 695 C CA . PRO A 1 87 ? -6.730 -4.257 1.013 1.00 93.69 87 PRO A CA 1
ATOM 696 C C . PRO A 1 87 ? -7.365 -4.211 2.421 1.00 93.69 87 PRO A C 1
ATOM 698 O O . PRO A 1 87 ? -8.548 -4.540 2.543 1.00 93.69 87 PRO A O 1
ATOM 701 N N . TYR A 1 88 ? -6.628 -3.790 3.451 1.00 96.56 88 TYR A N 1
ATOM 702 C CA . TYR A 1 88 ? -6.992 -3.913 4.870 1.00 96.56 88 TYR A CA 1
ATOM 703 C C . TYR A 1 88 ? -8.114 -2.965 5.312 1.00 96.56 88 TYR A C 1
ATOM 705 O O . TYR A 1 88 ? -9.130 -3.401 5.856 1.00 96.56 88 TYR A O 1
ATOM 713 N N . ASN A 1 89 ? -8.029 -1.679 4.977 1.00 96.19 89 ASN A N 1
ATOM 714 C CA . ASN A 1 89 ? -9.061 -0.701 5.329 1.00 96.19 89 ASN A CA 1
ATOM 715 C C . ASN A 1 89 ? -10.108 -0.522 4.218 1.00 96.19 89 ASN A C 1
ATOM 717 O O . ASN A 1 89 ? -10.247 0.533 3.594 1.00 96.19 89 ASN A O 1
ATOM 721 N N . THR A 1 90 ? -10.864 -1.586 3.952 1.00 96.06 90 THR A N 1
ATOM 722 C CA . THR A 1 90 ? -11.977 -1.591 2.989 1.00 96.06 90 THR A CA 1
ATOM 723 C C . THR A 1 90 ? -13.299 -1.963 3.660 1.00 96.06 90 THR A C 1
ATOM 725 O O . THR A 1 90 ? -13.318 -2.556 4.737 1.00 96.06 90 THR A O 1
ATOM 728 N N . GLU A 1 91 ? -14.435 -1.665 3.016 1.00 96.81 91 GLU A N 1
ATOM 729 C CA . GLU A 1 91 ? -15.761 -2.060 3.528 1.00 96.81 91 GLU A CA 1
ATOM 730 C C . GLU A 1 91 ? -15.869 -3.580 3.754 1.00 96.81 91 GLU A C 1
ATOM 732 O O . GLU A 1 91 ? -16.448 -4.014 4.747 1.00 96.81 91 GLU A O 1
ATOM 737 N N . ALA A 1 92 ? -15.257 -4.391 2.882 1.00 97.38 92 ALA A N 1
ATOM 738 C CA . ALA A 1 92 ? -15.236 -5.850 3.011 1.00 97.38 92 ALA A CA 1
ATOM 739 C C . ALA A 1 92 ? -14.512 -6.324 4.285 1.00 97.38 92 ALA A C 1
ATOM 741 O O . ALA A 1 92 ? -14.907 -7.315 4.896 1.00 97.38 92 ALA A O 1
ATOM 742 N N . CYS A 1 93 ? -13.498 -5.573 4.709 1.00 97.75 93 CYS A N 1
ATOM 743 C CA . CYS A 1 93 ? -12.738 -5.767 5.940 1.00 97.75 93 CYS A CA 1
ATOM 744 C C . CYS A 1 93 ? -13.300 -4.973 7.127 1.00 97.75 93 CYS A C 1
ATOM 746 O O . CYS A 1 93 ? -12.645 -4.843 8.156 1.00 97.75 93 CYS A O 1
ATOM 748 N N . SER A 1 94 ? -14.527 -4.450 7.003 1.00 96.62 94 SER A N 1
ATOM 749 C CA . SER A 1 94 ? -15.186 -3.621 8.020 1.00 96.62 94 SER A CA 1
ATOM 750 C C . SER A 1 94 ? -14.345 -2.428 8.483 1.00 96.62 94 SER A C 1
ATOM 752 O O . SER A 1 94 ? -14.412 -2.057 9.653 1.00 96.62 94 SER A O 1
ATOM 754 N N . TRP A 1 95 ? -13.610 -1.810 7.551 1.00 96.62 95 TRP A N 1
ATOM 755 C CA . TRP A 1 95 ? -12.683 -0.706 7.821 1.00 96.62 95 TRP A CA 1
ATOM 756 C C . TRP A 1 95 ? -11.636 -1.104 8.856 1.00 96.62 95 TRP A C 1
ATOM 758 O O . TRP A 1 95 ? -11.600 -0.555 9.960 1.00 96.62 95 TRP A O 1
ATOM 768 N N . ASP A 1 96 ? -10.859 -2.124 8.490 1.00 97.50 96 ASP A N 1
ATOM 769 C CA . ASP A 1 96 ? -9.815 -2.699 9.327 1.00 97.50 96 ASP A CA 1
ATOM 770 C C . ASP A 1 96 ? -10.340 -3.186 10.689 1.00 97.50 96 ASP A C 1
ATOM 772 O O . ASP A 1 96 ? -9.955 -2.726 11.759 1.00 97.50 96 ASP A O 1
ATOM 776 N N . GLY A 1 97 ? -11.395 -4.006 10.664 1.00 97.00 97 GLY A N 1
ATOM 777 C CA . GLY A 1 97 ? -12.044 -4.487 11.888 1.00 97.00 97 GLY A CA 1
ATOM 778 C C . GLY A 1 97 ? -12.671 -3.386 12.764 1.00 97.00 97 GLY A C 1
ATOM 779 O O . GLY A 1 97 ? -13.135 -3.676 13.870 1.00 97.00 97 GLY A O 1
ATOM 780 N N . GLY A 1 98 ? -12.746 -2.145 12.272 1.00 96.25 98 GLY A N 1
ATOM 781 C CA . GLY A 1 98 ? -13.212 -0.969 13.003 1.00 96.25 98 GLY A CA 1
ATOM 782 C C . GLY A 1 98 ? -12.108 -0.181 13.719 1.00 96.25 98 GLY A C 1
ATOM 783 O O . GLY A 1 98 ? -12.428 0.696 14.542 1.00 96.25 98 GLY A O 1
ATOM 784 N N . ASP A 1 99 ? -10.840 -0.457 13.426 1.00 97.19 99 ASP A N 1
ATOM 785 C CA . ASP A 1 99 ? -9.701 0.216 14.050 1.00 97.19 99 ASP A CA 1
ATOM 786 C C . ASP A 1 99 ? -9.429 1.593 13.428 1.00 97.19 99 ASP A C 1
ATOM 788 O O . ASP A 1 99 ? -9.093 2.547 14.136 1.00 97.19 99 ASP A O 1
ATOM 792 N N . CYS A 1 100 ? -9.771 1.778 12.152 1.00 95.50 100 CYS A N 1
ATOM 793 C CA . CYS A 1 100 ? -9.650 3.054 11.449 1.00 95.50 100 CYS A CA 1
ATOM 794 C C . CYS A 1 100 ? -10.857 3.993 11.635 1.00 95.50 100 CYS A C 1
ATOM 796 O O . CYS A 1 100 ? -11.679 4.196 10.737 1.00 95.50 100 CYS A O 1
ATOM 798 N N . LYS A 1 101 ? -10.971 4.640 12.804 1.00 94.44 101 LYS A N 1
ATOM 799 C CA . LYS A 1 101 ? -12.044 5.622 13.079 1.00 94.44 101 LYS A CA 1
ATOM 800 C C . LYS A 1 101 ? -11.663 7.043 12.670 1.00 94.44 101 LYS A C 1
ATOM 802 O O . LYS A 1 101 ? -10.622 7.554 13.071 1.00 94.44 101 LYS A O 1
ATOM 807 N N . GLU A 1 102 ? -12.569 7.753 11.995 1.00 92.56 102 GLU A N 1
ATOM 808 C CA . GLU A 1 102 ? -12.348 9.156 11.587 1.00 92.56 102 GLU A CA 1
ATOM 809 C C . GLU A 1 102 ? -11.992 10.082 12.768 1.00 92.56 102 GLU A C 1
ATOM 811 O O . GLU A 1 102 ? -11.220 11.024 12.611 1.00 92.56 102 GLU A O 1
ATOM 816 N N . SER A 1 103 ? -12.522 9.806 13.967 1.00 93.94 103 SER A N 1
ATOM 817 C CA . SER A 1 103 ? -12.228 10.574 15.185 1.00 93.94 103 SER A CA 1
ATOM 818 C C . SER A 1 103 ? -10.783 10.470 15.663 1.00 93.94 103 SER A C 1
ATOM 820 O O . SER A 1 103 ? -10.347 11.325 16.434 1.00 93.94 103 SER A O 1
ATOM 822 N N . ASP A 1 104 ? -10.069 9.429 15.243 1.00 93.69 104 ASP A N 1
ATOM 823 C CA . ASP A 1 104 ? -8.739 9.102 15.755 1.00 93.69 104 ASP A CA 1
ATOM 824 C C . ASP A 1 104 ? -7.640 9.768 14.916 1.00 93.69 104 ASP A C 1
ATOM 826 O O . ASP A 1 104 ? -6.479 9.814 15.327 1.00 93.69 104 ASP A O 1
ATOM 830 N N . ARG A 1 105 ? -8.022 10.367 13.779 1.00 95.81 105 ARG A N 1
ATOM 831 C CA . ARG A 1 105 ? -7.124 11.124 12.912 1.00 95.81 105 ARG A CA 1
ATOM 832 C C . ARG A 1 105 ? -6.584 12.365 13.609 1.00 95.81 105 ARG A C 1
ATOM 834 O O . ARG A 1 105 ? -7.316 13.140 14.230 1.00 95.81 105 ARG A O 1
ATOM 841 N N . LYS A 1 106 ? -5.288 12.601 13.437 1.00 95.94 106 LYS A N 1
ATOM 842 C CA . LYS A 1 106 ? -4.549 13.710 14.044 1.00 95.94 106 LYS A CA 1
ATOM 843 C C . LYS A 1 106 ? -3.907 14.585 12.971 1.00 95.94 106 LYS A C 1
ATOM 845 O O . LYS A 1 106 ? -3.540 14.072 11.913 1.00 95.94 106 LYS A O 1
ATOM 850 N N . PRO A 1 107 ? -3.771 15.898 13.227 1.00 95.69 107 PRO A N 1
ATOM 851 C CA . PRO A 1 107 ? -3.030 16.771 12.336 1.00 95.69 107 PRO A CA 1
ATOM 852 C C . PRO A 1 107 ? -1.546 16.399 12.353 1.00 95.69 107 PRO A C 1
ATOM 854 O O . PRO A 1 107 ? -1.002 16.056 13.403 1.00 95.69 107 PRO A O 1
ATOM 857 N N . VAL A 1 108 ? -0.889 16.534 11.206 1.00 95.38 108 VAL A N 1
ATOM 858 C CA . VAL A 1 108 ? 0.569 16.410 11.103 1.00 95.38 108 VAL A CA 1
ATOM 859 C C . VAL A 1 108 ? 1.232 17.762 11.366 1.00 95.38 108 VAL A C 1
ATOM 861 O O . VAL A 1 108 ? 0.783 18.798 10.861 1.00 95.38 108 VAL A O 1
ATOM 864 N N . ASP A 1 109 ? 2.329 17.761 12.122 1.00 90.31 109 ASP A N 1
ATOM 865 C CA . ASP A 1 109 ? 3.136 18.957 12.365 1.00 90.31 109 ASP A CA 1
ATOM 866 C C . ASP A 1 109 ? 3.623 19.569 11.039 1.00 90.31 109 ASP A C 1
ATOM 868 O O . ASP A 1 109 ? 4.134 18.893 10.152 1.00 90.31 109 ASP A O 1
ATOM 872 N N . GLY A 1 110 ? 3.412 20.875 10.859 1.00 90.62 110 GLY A N 1
ATOM 873 C CA . GLY A 1 110 ? 3.707 21.563 9.593 1.00 90.62 110 GLY A CA 1
ATOM 874 C C . GLY A 1 110 ? 2.662 21.364 8.482 1.00 90.62 110 GLY A C 1
ATOM 875 O O . GLY A 1 110 ? 2.624 22.167 7.549 1.00 90.62 110 GLY A O 1
ATOM 876 N N . TYR A 1 111 ? 1.738 20.406 8.625 1.00 92.06 111 TYR A N 1
ATOM 877 C CA . TYR A 1 111 ? 0.611 20.180 7.712 1.00 92.06 111 TYR A CA 1
ATOM 878 C C . TYR A 1 111 ? -0.731 20.071 8.467 1.00 92.06 111 TYR A C 1
ATOM 880 O O . TYR A 1 111 ? -1.370 19.021 8.424 1.00 92.06 111 TYR A O 1
ATOM 888 N N . PRO A 1 112 ? -1.237 21.146 9.110 1.00 92.19 112 PRO A N 1
ATOM 889 C CA . PRO A 1 112 ? -2.400 21.062 10.007 1.00 92.19 112 PRO A CA 1
ATOM 890 C C . PRO A 1 112 ? -3.716 20.635 9.344 1.00 92.19 112 PRO A C 1
ATOM 892 O O . PRO A 1 112 ? -4.645 20.224 10.029 1.00 92.19 112 PRO A O 1
ATOM 895 N N . SER A 1 113 ? -3.825 20.772 8.020 1.00 92.88 113 SER A N 1
ATOM 896 C CA . SER A 1 113 ? -4.974 20.293 7.241 1.00 92.88 113 SER A CA 1
ATOM 897 C C . SER A 1 113 ? -4.840 18.833 6.807 1.00 92.88 113 SER A C 1
ATOM 899 O O . SER A 1 113 ? -5.747 18.309 6.166 1.00 92.88 113 SER A O 1
ATOM 901 N N . CYS A 1 114 ? -3.701 18.199 7.078 1.00 94.06 114 CYS A N 1
ATOM 902 C CA . CYS A 1 114 ? -3.492 16.789 6.825 1.00 94.06 114 CYS A CA 1
ATOM 903 C C . CYS A 1 114 ? -3.820 16.007 8.091 1.00 94.06 114 CYS A C 1
ATOM 905 O O . CYS A 1 114 ? -3.069 16.060 9.061 1.00 94.06 114 CYS A O 1
ATOM 907 N N . MET A 1 115 ? -4.962 15.328 8.065 1.00 95.25 115 MET A N 1
ATOM 908 C CA . MET A 1 115 ? -5.459 14.513 9.165 1.00 95.25 115 MET A CA 1
ATOM 909 C C . MET A 1 115 ? -5.236 13.045 8.801 1.00 95.25 115 MET A C 1
ATOM 911 O O . MET A 1 115 ? -5.799 12.588 7.808 1.00 95.25 115 MET A O 1
ATOM 915 N N . VAL A 1 116 ? -4.415 12.329 9.567 1.00 94.81 116 VAL A N 1
ATOM 916 C CA . VAL A 1 116 ? -4.045 10.920 9.316 1.00 94.81 116 VAL A CA 1
ATOM 917 C C . VAL A 1 116 ? -4.115 10.109 10.608 1.00 94.81 116 VAL A C 1
ATOM 919 O O . VAL A 1 116 ? -4.102 10.693 11.694 1.00 94.81 116 VAL A O 1
ATOM 922 N N . HIS A 1 117 ? -4.197 8.782 10.511 1.00 94.81 117 HIS A N 1
ATOM 923 C CA . HIS A 1 117 ? -4.198 7.904 11.688 1.00 94.81 117 HIS A CA 1
ATOM 924 C C . HIS A 1 117 ? -2.808 7.799 12.326 1.00 94.81 117 HIS A C 1
ATOM 926 O O . HIS A 1 117 ? -2.695 7.839 13.553 1.00 94.81 117 HIS A O 1
ATOM 932 N N . HIS A 1 118 ? -1.771 7.810 11.484 1.00 93.12 118 HIS A N 1
ATOM 933 C CA . HIS A 1 118 ? -0.367 7.674 11.866 1.00 93.12 118 HIS A CA 1
ATOM 934 C C . HIS A 1 118 ? 0.430 8.940 11.520 1.00 93.12 118 HIS A C 1
ATOM 936 O O . HIS A 1 118 ? 1.157 8.973 10.532 1.00 93.12 118 HIS A O 1
ATOM 942 N N . PRO A 1 119 ? 0.292 10.048 12.274 1.00 94.12 119 PRO A N 1
ATOM 943 C CA . PRO A 1 119 ? 1.079 11.255 12.016 1.00 94.12 119 PRO A CA 1
ATOM 944 C C . PRO A 1 119 ? 2.588 11.041 12.206 1.00 94.12 119 PRO A C 1
ATOM 946 O O . PRO A 1 119 ? 3.373 11.820 11.679 1.00 94.12 119 PRO A O 1
ATOM 949 N N . GLU A 1 120 ? 2.988 10.017 12.962 1.00 93.00 120 GLU A N 1
ATOM 950 C CA . GLU A 1 120 ? 4.377 9.672 13.263 1.00 93.00 120 GLU A CA 1
ATOM 951 C C . GLU A 1 120 ? 5.165 9.105 12.083 1.00 93.00 120 GLU A C 1
ATOM 953 O O . GLU A 1 120 ? 6.382 9.271 12.077 1.00 93.00 120 GLU A O 1
ATOM 958 N N . VAL A 1 121 ? 4.499 8.476 11.110 1.00 93.44 121 VAL A N 1
ATOM 959 C CA . VAL A 1 121 ? 5.165 7.972 9.895 1.00 93.44 121 VAL A CA 1
ATOM 960 C C . VAL A 1 121 ? 5.323 9.067 8.846 1.00 93.44 121 VAL A C 1
ATOM 962 O O . VAL A 1 121 ? 6.030 8.890 7.866 1.00 93.44 121 VAL A O 1
ATOM 965 N N . ILE A 1 122 ? 4.687 10.227 9.058 1.00 95.19 122 ILE A N 1
ATOM 966 C CA . ILE A 1 122 ? 4.726 11.311 8.089 1.00 95.19 122 ILE A CA 1
ATOM 967 C C . ILE A 1 122 ? 6.012 12.121 8.212 1.00 95.19 122 ILE A C 1
ATOM 969 O O . ILE A 1 122 ? 6.205 12.838 9.199 1.00 95.19 122 ILE A O 1
ATOM 973 N N . GLY A 1 123 ? 6.826 12.124 7.156 1.00 94.75 123 GLY A N 1
ATOM 974 C CA . GLY A 1 123 ? 8.082 12.878 7.154 1.00 94.75 123 GLY A CA 1
ATOM 975 C C . GLY A 1 123 ? 9.193 12.203 7.967 1.00 94.75 123 GLY A C 1
ATOM 976 O O . GLY A 1 123 ? 10.054 12.896 8.524 1.00 94.75 123 GLY A O 1
ATOM 977 N N . ASP A 1 124 ? 9.141 10.879 8.121 1.00 95.69 124 ASP A N 1
ATOM 978 C CA . ASP A 1 124 ? 10.088 10.093 8.913 1.00 95.69 124 ASP A CA 1
ATOM 979 C C . ASP A 1 124 ? 11.344 9.647 8.123 1.00 95.69 124 ASP A C 1
ATOM 981 O O . ASP A 1 124 ? 12.234 8.982 8.666 1.00 95.69 124 ASP A O 1
ATOM 985 N N . ASN A 1 125 ? 11.498 10.145 6.893 1.00 95.31 125 ASN A N 1
ATOM 986 C CA . ASN A 1 125 ? 12.497 9.811 5.871 1.00 95.31 125 ASN A CA 1
ATOM 987 C C . ASN A 1 125 ? 12.297 8.453 5.190 1.00 95.31 125 ASN A C 1
ATOM 989 O O . ASN A 1 125 ? 13.172 8.032 4.419 1.00 95.31 125 ASN A O 1
ATOM 993 N N . PHE A 1 126 ? 11.180 7.781 5.437 1.00 95.25 126 PHE A N 1
ATOM 994 C CA . PHE A 1 126 ? 10.714 6.663 4.637 1.00 95.25 126 PHE A CA 1
ATOM 995 C C . PHE A 1 126 ? 9.545 7.114 3.776 1.00 95.25 126 PHE A C 1
ATOM 997 O O . PHE A 1 126 ? 8.840 8.049 4.118 1.00 95.25 126 PHE A O 1
ATOM 1004 N N . CYS A 1 127 ? 9.391 6.501 2.607 1.00 95.06 127 CYS A N 1
ATOM 1005 C CA . CYS A 1 127 ? 8.243 6.754 1.759 1.00 95.06 127 CYS A CA 1
ATOM 1006 C C . CYS A 1 127 ? 7.167 5.701 2.021 1.00 95.06 127 CYS A C 1
ATOM 1008 O O . CYS A 1 127 ? 7.336 4.534 1.660 1.00 95.06 127 CYS A O 1
ATOM 1010 N N . HIS A 1 128 ? 6.055 6.149 2.588 1.00 92.25 128 HIS A N 1
ATOM 1011 C CA . HIS A 1 128 ? 4.807 5.421 2.752 1.00 92.25 128 HIS A CA 1
ATOM 1012 C C . HIS A 1 128 ? 3.851 5.845 1.627 1.00 92.25 128 HIS A C 1
ATOM 1014 O O . HIS A 1 128 ? 3.160 6.864 1.723 1.00 92.25 128 HIS A O 1
ATOM 1020 N N . ASP A 1 129 ? 3.867 5.109 0.508 1.00 84.50 129 ASP A N 1
ATOM 1021 C CA . ASP A 1 129 ? 3.023 5.372 -0.670 1.00 84.50 129 ASP A CA 1
ATOM 1022 C C . ASP A 1 129 ? 1.843 4.402 -0.848 1.00 84.50 129 ASP A C 1
ATOM 1024 O O . ASP A 1 129 ? 1.270 4.338 -1.943 1.00 84.50 129 ASP A O 1
ATOM 1028 N N . TYR A 1 130 ? 1.475 3.707 0.234 1.00 79.94 130 TYR A N 1
ATOM 1029 C CA . TYR A 1 130 ? 0.273 2.877 0.342 1.00 79.94 130 TYR A CA 1
ATOM 1030 C C . TYR A 1 130 ? -1.010 3.681 0.615 1.00 79.94 130 TYR A C 1
ATOM 1032 O O . TYR A 1 130 ? -0.930 4.810 1.154 1.00 79.94 130 TYR A O 1
#

Organism: NCBI:txid122233

Radius of gyration: 15.72 Å; chains: 1; bounding box: 32×42×33 Å

InterPro domains:
  IPR000800 Notch domain [SM00004] (15-54)
  IPR000800 Notch domain [SM00004] (62-101)